Protein AF-A0AAJ7CFC0-F1 (afdb_monomer_lite)

Radius of gyration: 32.32 Å; chains: 1; bounding box: 73×57×79 Å

Sequence (98 aa):
MKCNTAMLVIVSLTTLAVLSGQALAMLPVQCNPGLLDDVPPRIRKVCAALSTIYELGTAMESYIDDKVPVLHENIPLPDSGVKRQDVDHIFLRFGRRR

Structure (mmCIF, N/CA/C/O backbone):
data_AF-A0AAJ7CFC0-F1
#
_entry.id   AF-A0AAJ7CFC0-F1
#
loop_
_atom_site.group_PDB
_atom_site.id
_atom_site.type_symbol
_atom_site.label_atom_id
_atom_site.label_alt_id
_atom_site.label_comp_id
_atom_site.label_asym_id
_atom_site.label_entity_id
_atom_site.label_seq_id
_atom_site.pdbx_PDB_ins_code
_atom_site.Cartn_x
_atom_site.Cartn_y
_atom_site.Cartn_z
_atom_site.occupancy
_atom_site.B_iso_or_equiv
_atom_site.auth_seq_id
_atom_site.auth_comp_id
_atom_site.auth_asym_id
_atom_site.auth_atom_id
_atom_site.pdbx_PDB_model_num
ATOM 1 N N . MET A 1 1 ? 11.238 30.253 37.006 1.00 58.47 1 MET A N 1
ATOM 2 C CA . MET A 1 1 ? 11.783 29.124 36.210 1.00 58.47 1 MET A CA 1
ATOM 3 C C . MET A 1 1 ? 10.828 27.931 36.089 1.00 58.47 1 MET A C 1
ATOM 5 O O . MET A 1 1 ? 10.764 27.369 35.010 1.00 58.47 1 MET A O 1
ATOM 9 N N . LYS A 1 2 ? 10.038 27.585 37.120 1.00 65.69 2 LYS A N 1
ATOM 10 C CA . LYS A 1 2 ? 9.099 26.435 37.130 1.00 65.69 2 LYS A CA 1
ATOM 11 C C . LYS A 1 2 ? 7.985 26.487 36.065 1.00 65.69 2 LYS A C 1
ATOM 13 O O . LYS A 1 2 ? 7.578 25.455 35.552 1.00 65.69 2 LYS A O 1
ATOM 18 N N . CYS A 1 3 ? 7.530 27.690 35.705 1.00 70.31 3 CYS A N 1
ATOM 19 C CA . CYS A 1 3 ? 6.505 27.876 34.671 1.00 70.31 3 CYS A CA 1
ATOM 20 C C . CYS A 1 3 ? 7.037 27.560 33.259 1.00 70.31 3 CYS A C 1
ATOM 22 O O . CYS A 1 3 ? 6.329 26.989 32.441 1.00 70.31 3 CYS A O 1
ATOM 24 N N . ASN A 1 4 ? 8.313 27.864 32.995 1.00 76.12 4 ASN A N 1
ATOM 25 C CA . ASN A 1 4 ? 8.928 27.627 31.687 1.00 76.12 4 ASN A CA 1
ATOM 26 C C . ASN A 1 4 ? 9.164 26.127 31.441 1.00 76.12 4 ASN A C 1
ATOM 28 O O . ASN A 1 4 ? 8.896 25.618 30.358 1.00 76.12 4 ASN A O 1
ATOM 32 N N . THR A 1 5 ? 9.585 25.392 32.476 1.00 82.38 5 THR A N 1
ATOM 33 C CA . THR A 1 5 ? 9.697 23.928 32.411 1.00 82.38 5 THR A CA 1
ATOM 34 C C . THR A 1 5 ? 8.340 23.247 32.258 1.00 82.38 5 THR A C 1
ATOM 36 O O . THR A 1 5 ? 8.234 22.315 31.470 1.00 82.38 5 THR A O 1
ATOM 39 N N . ALA A 1 6 ? 7.290 23.722 32.937 1.00 85.44 6 ALA A N 1
ATOM 40 C CA . ALA A 1 6 ? 5.939 23.184 32.762 1.00 85.44 6 ALA A CA 1
ATOM 41 C C . ALA A 1 6 ? 5.410 23.394 31.331 1.00 85.44 6 ALA A C 1
ATOM 43 O O . ALA A 1 6 ? 4.885 22.461 30.730 1.00 85.44 6 ALA A O 1
ATOM 44 N N . MET A 1 7 ? 5.617 24.584 30.756 1.00 86.62 7 MET A N 1
ATOM 45 C CA . MET A 1 7 ? 5.231 24.868 29.369 1.00 86.62 7 MET A CA 1
ATOM 46 C C . MET A 1 7 ? 5.979 23.979 28.368 1.00 86.62 7 MET A C 1
ATOM 48 O O . MET A 1 7 ? 5.359 23.425 27.465 1.00 86.62 7 MET A O 1
ATOM 52 N N . LEU A 1 8 ? 7.287 23.771 28.558 1.00 87.88 8 LEU A N 1
ATOM 53 C CA . LEU A 1 8 ? 8.088 22.883 27.706 1.00 87.88 8 LEU A CA 1
ATOM 54 C C . LEU A 1 8 ? 7.607 21.425 27.743 1.00 87.88 8 LEU A C 1
ATOM 56 O O . LEU A 1 8 ? 7.576 20.771 26.703 1.00 87.88 8 LEU A O 1
ATOM 60 N N . VAL A 1 9 ? 7.205 20.927 28.916 1.00 90.06 9 VAL A N 1
ATOM 61 C CA . VAL A 1 9 ? 6.689 19.556 29.079 1.00 90.06 9 VAL A CA 1
ATOM 62 C C . VAL A 1 9 ? 5.323 19.382 28.412 1.00 90.06 9 VAL A C 1
ATOM 64 O O . VAL A 1 9 ? 5.063 18.350 27.801 1.00 90.06 9 VAL A O 1
ATOM 67 N N . ILE A 1 10 ? 4.446 20.384 28.490 1.00 89.44 10 ILE A N 1
ATOM 68 C CA . ILE A 1 10 ? 3.132 20.318 27.835 1.00 89.44 10 ILE A CA 1
ATOM 69 C C . ILE A 1 10 ? 3.304 20.316 26.314 1.00 89.44 10 ILE A C 1
ATOM 71 O O . ILE A 1 10 ? 2.710 19.486 25.629 1.00 89.44 10 ILE A O 1
ATOM 75 N N . VAL A 1 11 ? 4.164 21.193 25.786 1.00 90.06 11 VAL A N 1
ATOM 76 C CA . VAL A 1 11 ? 4.449 21.247 24.347 1.00 90.06 11 VAL A CA 1
ATOM 77 C C . VAL A 1 11 ? 5.029 19.918 23.863 1.00 90.06 11 VAL A C 1
ATOM 79 O O . VAL A 1 11 ? 4.542 19.383 22.869 1.00 90.06 11 VAL A O 1
ATOM 82 N N . SER A 1 12 ? 5.990 19.328 24.582 1.00 86.00 12 SER A N 1
ATOM 83 C CA . SER A 1 12 ? 6.561 18.036 24.188 1.00 86.00 12 SER A CA 1
ATOM 84 C C . SER A 1 12 ? 5.547 16.888 24.243 1.00 86.00 12 SER A C 1
ATOM 86 O O . SER A 1 12 ? 5.513 16.071 23.326 1.00 86.00 12 SER A O 1
ATOM 88 N N . LEU A 1 13 ? 4.665 16.838 25.248 1.00 84.88 13 LEU A N 1
ATOM 89 C CA . LEU A 1 13 ? 3.598 15.831 25.293 1.00 84.88 13 LEU A CA 1
ATOM 90 C C . LEU A 1 13 ? 2.635 15.968 24.109 1.00 84.88 13 LEU A C 1
ATOM 92 O O . LEU A 1 13 ? 2.249 14.966 23.507 1.00 84.88 13 LEU A O 1
ATOM 96 N N . THR A 1 14 ? 2.252 17.199 23.762 1.00 82.50 14 THR A N 1
ATOM 97 C CA . THR A 1 14 ? 1.322 17.436 22.650 1.00 82.50 14 THR A CA 1
ATOM 98 C C . THR A 1 14 ? 1.929 17.066 21.300 1.00 82.50 14 THR A C 1
ATOM 100 O O . THR A 1 14 ? 1.241 16.461 20.481 1.00 82.50 14 THR A O 1
ATOM 103 N N . THR A 1 15 ? 3.216 17.341 21.066 1.00 81.25 15 THR A N 1
ATOM 104 C CA . THR A 1 15 ? 3.876 16.957 19.810 1.00 81.25 15 THR A CA 1
ATOM 105 C C . THR A 1 15 ? 4.004 15.441 19.682 1.00 81.25 15 THR A C 1
ATOM 107 O O . THR A 1 15 ? 3.691 14.904 18.623 1.00 81.25 15 THR A O 1
ATOM 110 N N . LEU A 1 16 ? 4.367 14.737 20.759 1.00 78.38 16 LEU A N 1
ATOM 111 C CA . LEU A 1 16 ? 4.408 13.269 20.801 1.00 78.38 16 LEU A CA 1
ATOM 112 C C . LEU A 1 16 ? 3.035 12.630 20.535 1.00 78.38 16 LEU A C 1
ATOM 114 O O . LEU A 1 16 ? 2.961 11.641 19.809 1.00 78.38 16 LEU A O 1
ATOM 118 N N . ALA A 1 17 ? 1.953 13.206 21.066 1.00 75.00 17 ALA A N 1
ATOM 119 C CA . ALA A 1 17 ? 0.589 12.733 20.819 1.00 75.00 17 ALA A CA 1
ATOM 120 C C . ALA A 1 17 ? 0.119 12.976 19.372 1.00 75.00 17 ALA A C 1
ATOM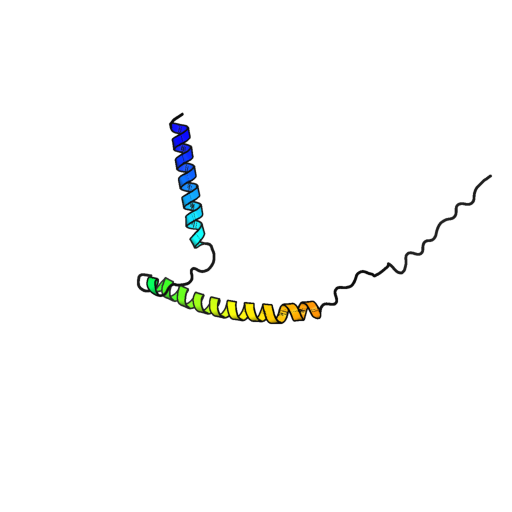 122 O O . ALA A 1 17 ? -0.572 12.144 18.788 1.00 75.00 17 ALA A O 1
ATOM 123 N N . VAL A 1 18 ? 0.508 14.102 18.766 1.00 73.38 18 VAL A N 1
ATOM 124 C CA . VAL A 1 18 ? 0.211 14.384 17.351 1.00 73.38 18 VAL A CA 1
ATOM 125 C C . VAL A 1 18 ? 0.999 13.444 16.435 1.00 73.38 18 VAL A C 1
ATOM 127 O O . VAL A 1 18 ? 0.434 12.901 15.488 1.00 73.38 18 VAL A O 1
ATOM 130 N N . LEU A 1 19 ? 2.274 13.194 16.741 1.00 65.81 19 LEU A N 1
ATOM 131 C CA . LEU A 1 19 ? 3.125 12.261 15.996 1.00 65.81 19 LEU A CA 1
ATOM 132 C C . LEU A 1 19 ? 2.619 10.813 16.093 1.00 65.81 19 LEU A C 1
ATOM 134 O O . LEU A 1 19 ? 2.628 10.102 15.092 1.00 65.81 19 LEU A O 1
ATOM 138 N N . SER A 1 20 ? 2.128 10.376 17.258 1.00 62.94 20 SER A N 1
ATOM 139 C CA . SER A 1 20 ? 1.553 9.033 17.411 1.00 62.94 20 SER A CA 1
ATOM 140 C C . SER A 1 20 ? 0.187 8.888 16.732 1.00 62.94 20 SER A C 1
ATOM 142 O O . SER A 1 20 ? -0.107 7.832 16.176 1.00 62.94 20 SER A O 1
ATOM 144 N N . GLY A 1 21 ? -0.625 9.951 16.694 1.00 57.50 21 GLY A N 1
ATOM 145 C CA . GLY A 1 21 ? -1.896 9.977 15.962 1.00 57.50 21 GLY A CA 1
ATOM 146 C C . GLY A 1 21 ? -1.735 9.922 14.438 1.00 57.50 21 GLY A C 1
ATOM 147 O O . GLY A 1 21 ? -2.596 9.381 13.746 1.00 57.50 21 GLY A O 1
ATOM 148 N N . GLN A 1 22 ? -0.613 10.414 13.905 1.00 50.94 22 GLN A N 1
ATOM 149 C CA . GLN A 1 22 ? -0.295 10.328 12.475 1.00 50.94 22 GLN A CA 1
ATOM 150 C C . GLN A 1 22 ? 0.111 8.921 12.014 1.00 50.94 22 GLN A C 1
ATOM 152 O O . GLN A 1 22 ? 0.096 8.660 10.813 1.00 50.94 22 GLN A O 1
ATOM 157 N N . ALA A 1 23 ? 0.367 7.980 12.929 1.00 49.53 23 ALA A N 1
ATOM 158 C CA . ALA A 1 23 ? 0.555 6.575 12.562 1.00 49.53 23 ALA A CA 1
ATOM 159 C C . ALA A 1 23 ? -0.719 5.948 11.957 1.00 49.53 23 ALA A C 1
ATOM 161 O O . ALA A 1 23 ? -0.627 4.979 11.212 1.00 49.53 23 ALA A O 1
ATOM 162 N N . LEU A 1 24 ? -1.901 6.525 12.214 1.00 52.28 24 LEU A N 1
ATOM 163 C CA . LEU A 1 24 ? -3.162 6.109 11.586 1.00 52.28 24 LEU A CA 1
ATOM 164 C C . LEU A 1 24 ? -3.384 6.725 10.192 1.00 52.28 24 LEU A C 1
ATOM 166 O O . LEU A 1 24 ? -4.340 6.358 9.513 1.00 52.28 24 LEU A O 1
ATOM 170 N N . ALA A 1 25 ? -2.522 7.653 9.764 1.00 45.59 25 ALA A N 1
ATOM 171 C CA . ALA A 1 25 ? -2.555 8.266 8.434 1.00 45.59 25 ALA A CA 1
ATOM 172 C C . ALA A 1 25 ? -1.539 7.638 7.457 1.00 45.59 25 ALA A C 1
ATOM 174 O O . ALA A 1 25 ? -1.445 8.064 6.306 1.00 45.59 25 ALA A O 1
ATOM 175 N N . MET A 1 26 ? -0.782 6.630 7.900 1.00 42.00 26 MET A N 1
ATOM 176 C CA . MET A 1 26 ? 0.277 5.989 7.126 1.00 42.00 26 MET A CA 1
ATOM 177 C C . MET A 1 26 ? -0.221 4.651 6.562 1.00 42.00 26 MET A C 1
ATOM 179 O O . MET A 1 26 ? -0.127 3.628 7.229 1.00 42.00 26 MET A O 1
ATOM 183 N N . LEU A 1 27 ? -0.712 4.676 5.316 1.00 47.12 27 LEU A N 1
ATOM 184 C CA . LEU A 1 27 ? -1.126 3.502 4.527 1.00 47.12 27 LEU A CA 1
ATOM 185 C C . LEU A 1 27 ? -2.287 2.676 5.135 1.00 47.12 27 LEU A C 1
ATOM 187 O O . LEU A 1 27 ? -2.608 2.814 6.314 1.00 47.12 27 LEU A O 1
ATOM 191 N N . PRO A 1 28 ? -3.019 1.876 4.329 1.00 52.34 28 PRO A N 1
ATOM 192 C CA . PRO A 1 28 ? -4.193 1.173 4.830 1.00 52.34 28 PRO A CA 1
ATOM 193 C C . PRO A 1 28 ? -3.774 0.250 5.974 1.00 52.34 28 PRO A C 1
ATOM 195 O O . PRO A 1 28 ? -2.989 -0.676 5.772 1.00 52.34 28 PRO A O 1
ATOM 198 N N . VAL A 1 29 ? -4.307 0.513 7.173 1.00 59.97 29 VAL A N 1
ATOM 199 C CA . VAL A 1 29 ? -4.304 -0.435 8.290 1.00 59.97 29 VAL A CA 1
ATOM 200 C C . VAL A 1 29 ? -4.733 -1.774 7.706 1.00 59.97 29 VAL A C 1
ATOM 202 O O . VAL A 1 29 ? -5.856 -1.909 7.213 1.00 59.97 29 VAL A O 1
ATOM 205 N N . GLN A 1 30 ? -3.817 -2.745 7.671 1.00 61.66 30 GLN A N 1
ATOM 206 C CA . GLN A 1 30 ? -4.201 -4.091 7.287 1.00 61.66 30 GLN A CA 1
ATOM 207 C C . GLN A 1 30 ? -5.285 -4.526 8.260 1.00 61.66 30 GLN A C 1
ATOM 209 O O . GLN A 1 30 ? -5.112 -4.481 9.481 1.00 61.66 30 GLN A O 1
ATOM 214 N N . CYS A 1 31 ? -6.443 -4.864 7.710 1.00 68.62 31 CYS A N 1
ATOM 215 C CA . CYS A 1 31 ? -7.597 -5.203 8.509 1.00 68.62 31 CYS A CA 1
ATOM 216 C C . CYS A 1 31 ? -7.354 -6.553 9.174 1.00 68.62 31 CYS A C 1
ATOM 218 O O . CYS A 1 31 ? -7.535 -7.603 8.567 1.00 68.62 31 CYS A O 1
ATOM 220 N N . ASN A 1 32 ? -6.891 -6.509 10.423 1.00 69.19 32 ASN A N 1
ATOM 221 C CA . ASN A 1 32 ? -6.634 -7.701 11.209 1.00 69.19 32 ASN A CA 1
ATOM 222 C C . ASN A 1 32 ? -7.978 -8.389 11.529 1.00 69.19 32 ASN A C 1
ATOM 224 O O . ASN A 1 32 ? -8.834 -7.761 12.164 1.00 69.19 32 ASN A O 1
ATOM 228 N N . PRO A 1 33 ? -8.181 -9.660 11.128 1.00 65.62 33 PRO A N 1
ATOM 229 C CA . PRO A 1 33 ? -9.428 -10.386 11.368 1.00 65.62 33 PRO A CA 1
ATOM 230 C C . PRO A 1 33 ? -9.796 -10.477 12.853 1.00 65.62 33 PRO A C 1
ATOM 232 O O . PRO A 1 33 ? -10.978 -10.477 13.172 1.00 65.62 33 PRO A O 1
ATOM 235 N N . GLY A 1 34 ? -8.816 -10.460 13.766 1.00 67.25 34 GLY A N 1
ATOM 236 C CA . GLY A 1 34 ? -9.069 -10.524 15.210 1.00 67.25 34 GLY A CA 1
ATOM 237 C C . GLY A 1 34 ? -9.707 -9.268 15.821 1.00 67.25 34 GLY A C 1
ATOM 238 O O . GLY A 1 34 ? -10.289 -9.357 16.894 1.00 67.25 34 GLY A O 1
ATOM 239 N N . LEU A 1 35 ? -9.625 -8.109 15.153 1.00 61.53 35 LEU A N 1
ATOM 240 C CA . LEU A 1 35 ? -10.221 -6.846 15.622 1.00 61.53 35 LEU A CA 1
ATOM 241 C C . LEU A 1 35 ? -11.509 -6.492 14.857 1.00 61.53 35 LEU A C 1
ATOM 243 O O . LEU A 1 35 ? -12.233 -5.578 15.234 1.00 61.53 35 LEU A O 1
ATOM 247 N N . LEU A 1 36 ? -11.817 -7.211 13.774 1.00 62.06 36 LEU A N 1
ATOM 248 C CA . LEU A 1 36 ? -12.971 -6.935 12.914 1.00 62.06 36 LEU A CA 1
ATOM 249 C C . LEU A 1 36 ? -14.322 -7.308 13.546 1.00 62.06 36 LEU A C 1
ATOM 251 O O . LEU A 1 36 ? -15.365 -6.841 13.069 1.00 62.06 36 LEU A O 1
ATOM 255 N N . ASP A 1 37 ? -14.313 -8.120 14.606 1.00 65.56 37 ASP A N 1
ATOM 256 C CA . ASP A 1 37 ? -15.522 -8.524 15.327 1.00 65.56 37 ASP A CA 1
ATOM 257 C C . ASP A 1 37 ? -16.022 -7.500 16.348 1.00 65.56 37 ASP A C 1
ATOM 259 O O . ASP A 1 37 ? -17.234 -7.348 16.484 1.00 65.56 37 ASP A O 1
ATOM 263 N N . ASP A 1 38 ? -15.131 -6.696 16.933 1.00 68.50 38 ASP A N 1
ATOM 264 C CA . ASP A 1 38 ? -15.493 -5.584 17.830 1.00 68.50 38 ASP A CA 1
ATOM 265 C C . ASP A 1 38 ? -15.786 -4.266 17.090 1.00 68.50 38 ASP A C 1
ATOM 267 O O . ASP A 1 38 ? -16.158 -3.249 17.682 1.00 68.50 38 ASP A O 1
ATOM 271 N N . VAL A 1 39 ? -15.608 -4.256 15.770 1.00 70.69 39 VAL A N 1
ATOM 272 C CA . VAL A 1 39 ? -15.629 -3.042 14.956 1.00 70.69 39 VAL A CA 1
ATOM 273 C C . VAL A 1 39 ? -16.982 -2.866 14.238 1.00 70.69 39 VAL A C 1
ATOM 275 O O . VAL A 1 39 ? -17.524 -3.825 13.679 1.00 70.69 39 VAL A O 1
ATOM 278 N N . PRO A 1 40 ? -17.538 -1.634 14.180 1.00 77.19 40 PRO A N 1
ATOM 279 C CA . PRO A 1 40 ? -18.823 -1.348 13.547 1.00 77.19 40 PRO A CA 1
ATOM 280 C C . PRO A 1 40 ? -18.973 -1.924 12.125 1.00 77.19 40 PRO A C 1
ATOM 282 O O . PRO A 1 40 ? -18.035 -1.863 11.322 1.00 77.19 40 PRO A O 1
ATOM 285 N N . PRO A 1 41 ? -20.185 -2.359 11.725 1.00 76.56 41 PRO A N 1
ATOM 286 C CA . PRO A 1 41 ? -20.422 -3.050 10.451 1.00 76.56 41 PRO A CA 1
ATOM 287 C C . PRO A 1 41 ? -20.050 -2.222 9.211 1.00 76.56 41 PRO A C 1
ATOM 289 O O . PRO A 1 41 ? -19.807 -2.774 8.139 1.00 76.56 41 PRO A O 1
ATOM 292 N N . ARG A 1 42 ? -19.985 -0.891 9.336 1.00 74.50 42 ARG A N 1
ATOM 293 C CA . ARG A 1 42 ? -19.522 0.004 8.265 1.00 74.50 42 ARG A CA 1
ATOM 294 C C . ARG A 1 42 ? -18.027 -0.155 7.987 1.00 74.50 42 ARG A C 1
ATOM 296 O O . ARG A 1 42 ? -17.638 -0.206 6.828 1.00 74.50 42 ARG A O 1
ATOM 303 N N . ILE A 1 43 ? -17.211 -0.284 9.029 1.00 77.19 43 ILE A N 1
ATOM 304 C CA . ILE A 1 43 ? -15.755 -0.413 8.902 1.00 77.19 43 ILE A CA 1
ATOM 305 C C . ILE A 1 43 ? -15.392 -1.814 8.396 1.00 77.19 43 ILE A C 1
ATOM 307 O O . ILE A 1 43 ? -14.496 -1.943 7.571 1.00 77.19 43 ILE A O 1
ATOM 311 N N . ARG A 1 44 ? -16.168 -2.846 8.757 1.00 77.88 44 ARG A N 1
ATOM 312 C CA . ARG A 1 44 ? -16.024 -4.200 8.191 1.00 77.88 44 ARG A CA 1
ATOM 313 C C . ARG A 1 44 ? -16.141 -4.212 6.661 1.00 77.88 44 ARG A C 1
ATOM 315 O O . ARG A 1 44 ? -15.344 -4.857 5.987 1.00 77.88 44 ARG A O 1
ATOM 322 N N . LYS A 1 45 ? -17.092 -3.450 6.104 1.00 80.44 45 LYS A N 1
ATOM 323 C CA . LYS A 1 45 ? -17.251 -3.299 4.645 1.00 80.44 45 LYS A CA 1
ATOM 324 C C . LYS A 1 45 ? -16.089 -2.544 4.005 1.00 80.44 45 LYS A C 1
ATOM 326 O O . LYS A 1 45 ? -15.641 -2.928 2.932 1.00 80.44 45 LYS A O 1
ATOM 331 N N . VAL A 1 46 ? -15.598 -1.495 4.663 1.00 83.44 46 VAL A N 1
ATOM 332 C CA . VAL A 1 46 ? -14.428 -0.741 4.189 1.00 83.44 46 VAL A CA 1
ATOM 333 C C . VAL A 1 46 ? -13.194 -1.639 4.171 1.00 83.44 46 VAL A C 1
ATOM 335 O O . VAL A 1 46 ? -12.484 -1.672 3.177 1.00 83.44 46 VAL A O 1
ATOM 338 N N . CYS A 1 47 ? -12.992 -2.441 5.213 1.00 81.12 47 CYS A N 1
ATOM 339 C CA . CYS A 1 47 ? -11.903 -3.405 5.291 1.00 81.12 47 CYS A CA 1
ATOM 340 C C . CYS A 1 47 ? -11.951 -4.475 4.201 1.00 81.12 47 CYS A C 1
ATOM 342 O O . CYS A 1 47 ? -10.929 -4.752 3.582 1.00 81.12 47 CYS A O 1
ATOM 344 N N . ALA A 1 48 ? -13.133 -5.027 3.925 1.00 81.31 48 ALA A N 1
ATOM 345 C CA . ALA A 1 48 ? -13.317 -5.972 2.827 1.00 81.31 48 ALA A CA 1
ATOM 346 C C . ALA A 1 48 ? -13.015 -5.336 1.457 1.00 81.31 48 ALA A C 1
ATOM 348 O O . ALA A 1 48 ? -12.444 -5.979 0.586 1.00 81.31 48 ALA A O 1
ATOM 349 N N . ALA A 1 49 ? -13.357 -4.061 1.257 1.00 82.88 49 ALA A N 1
ATOM 350 C CA . ALA A 1 49 ? -12.987 -3.351 0.034 1.00 82.88 49 ALA A CA 1
ATOM 351 C C . ALA A 1 49 ? -11.468 -3.105 -0.038 1.00 82.88 49 ALA A C 1
ATOM 353 O O . ALA A 1 49 ? -10.843 -3.360 -1.064 1.00 82.88 49 ALA A O 1
ATOM 354 N N . LEU A 1 50 ? -10.852 -2.661 1.058 1.00 83.00 50 LEU A N 1
ATOM 355 C CA . LEU A 1 50 ? -9.416 -2.385 1.112 1.00 83.00 50 LEU A CA 1
ATOM 356 C C . LEU A 1 50 ? -8.561 -3.642 0.913 1.00 83.00 50 LEU A C 1
ATOM 358 O O . LEU A 1 50 ? -7.521 -3.549 0.266 1.00 83.00 50 LEU A O 1
ATOM 362 N N . SER A 1 51 ? -8.996 -4.812 1.396 1.00 81.50 51 SER A N 1
ATOM 363 C CA . SER A 1 51 ? -8.271 -6.069 1.169 1.00 81.50 51 SER A CA 1
ATOM 364 C C . SER A 1 51 ? -8.205 -6.425 -0.316 1.00 81.50 51 SER A C 1
ATOM 366 O O . SER A 1 51 ? -7.135 -6.760 -0.814 1.00 81.50 51 SER A O 1
ATOM 368 N N . THR A 1 52 ? -9.310 -6.255 -1.050 1.00 82.81 52 THR A N 1
ATOM 369 C CA . THR A 1 52 ? -9.334 -6.505 -2.503 1.00 82.81 52 THR A CA 1
ATOM 370 C C . THR A 1 52 ? -8.435 -5.540 -3.278 1.00 82.81 52 THR A C 1
ATOM 372 O O . THR A 1 52 ? -7.785 -5.932 -4.244 1.00 82.81 52 THR A O 1
ATOM 375 N N . ILE A 1 53 ? -8.344 -4.281 -2.836 1.00 82.62 53 ILE A N 1
ATOM 376 C CA . ILE A 1 53 ? -7.459 -3.281 -3.450 1.00 82.62 53 ILE A CA 1
ATOM 377 C C . ILE A 1 53 ? -5.992 -3.642 -3.196 1.00 82.62 53 ILE A C 1
ATOM 379 O O . ILE A 1 53 ? -5.164 -3.485 -4.088 1.00 82.62 53 ILE A O 1
ATOM 383 N N . TYR A 1 54 ? -5.670 -4.142 -2.002 1.00 80.88 54 TYR A N 1
ATOM 384 C CA . TYR A 1 54 ? -4.316 -4.568 -1.662 1.00 80.88 54 TYR A CA 1
ATOM 385 C C . TYR A 1 54 ? -3.868 -5.782 -2.488 1.00 80.88 54 TYR A C 1
ATOM 387 O O . TYR A 1 54 ? -2.773 -5.763 -3.043 1.00 80.88 54 TYR A O 1
ATOM 395 N N . GLU A 1 55 ? -4.727 -6.794 -2.641 1.00 82.81 55 GLU A N 1
ATOM 396 C CA . GLU A 1 55 ? -4.457 -7.953 -3.508 1.00 82.81 55 GLU A CA 1
ATOM 397 C C . GLU A 1 55 ? -4.237 -7.551 -4.972 1.00 82.81 55 GLU A C 1
ATOM 399 O O . GLU A 1 55 ? -3.349 -8.076 -5.642 1.00 82.81 55 GLU A O 1
ATOM 404 N N . LEU A 1 56 ? -5.008 -6.583 -5.474 1.00 84.06 56 LEU A N 1
ATOM 405 C CA . LEU A 1 56 ? -4.796 -6.053 -6.818 1.00 84.06 56 LEU A CA 1
ATOM 406 C C . LEU A 1 56 ? -3.483 -5.259 -6.922 1.00 84.06 56 LEU A C 1
ATOM 408 O O . LEU A 1 56 ? -2.779 -5.360 -7.925 1.00 84.06 56 LEU A O 1
ATOM 412 N N . GLY A 1 57 ? -3.148 -4.475 -5.894 1.00 83.12 57 GLY A N 1
ATOM 413 C CA . GLY A 1 57 ? -1.928 -3.673 -5.842 1.00 83.12 57 GLY A CA 1
ATOM 414 C C . GLY A 1 57 ? -0.659 -4.520 -5.934 1.00 83.12 57 GLY A C 1
ATOM 415 O O . GLY A 1 57 ? 0.222 -4.195 -6.724 1.00 83.12 57 GLY A O 1
ATOM 416 N N . THR A 1 58 ? -0.595 -5.639 -5.211 1.00 82.38 58 THR A N 1
ATOM 417 C CA . THR A 1 58 ? 0.559 -6.558 -5.252 1.00 82.38 58 THR A CA 1
ATOM 418 C C . THR A 1 58 ? 0.689 -7.270 -6.603 1.00 82.38 58 THR A C 1
ATOM 420 O O . THR A 1 58 ? 1.792 -7.430 -7.132 1.00 82.38 58 THR A O 1
ATOM 423 N N . ALA A 1 59 ? -0.435 -7.640 -7.224 1.00 82.00 59 ALA A N 1
ATOM 424 C CA . ALA A 1 59 ? -0.439 -8.191 -8.578 1.00 82.00 59 ALA A CA 1
ATOM 425 C C . ALA A 1 59 ? 0.037 -7.159 -9.619 1.00 82.00 59 ALA A C 1
ATOM 427 O O . ALA A 1 59 ? 0.754 -7.496 -10.558 1.00 82.00 59 ALA A O 1
ATOM 428 N N . MET A 1 60 ? -0.315 -5.885 -9.439 1.00 83.50 60 MET A N 1
ATOM 429 C CA . MET A 1 60 ? 0.133 -4.810 -10.322 1.00 83.50 60 MET A CA 1
ATOM 430 C C . MET A 1 60 ? 1.615 -4.477 -10.120 1.00 83.50 60 MET A C 1
ATOM 432 O O . MET A 1 60 ? 2.325 -4.256 -11.096 1.00 83.50 60 MET A O 1
ATOM 436 N N . GLU A 1 61 ? 2.096 -4.481 -8.877 1.00 81.31 61 GLU A N 1
ATOM 437 C CA . GLU A 1 61 ? 3.506 -4.256 -8.548 1.00 81.31 61 GLU A CA 1
ATOM 438 C C . GLU A 1 61 ? 4.405 -5.328 -9.179 1.00 81.31 61 GLU A C 1
ATOM 440 O O . GLU A 1 61 ? 5.394 -4.991 -9.824 1.00 81.31 61 GLU A O 1
ATOM 445 N N . SER A 1 62 ? 4.002 -6.602 -9.119 1.00 82.44 62 SER A N 1
ATOM 446 C CA . SER A 1 62 ? 4.735 -7.685 -9.795 1.00 82.44 62 SER A CA 1
ATOM 447 C C . SER A 1 62 ? 4.711 -7.576 -11.326 1.00 82.44 62 SER A C 1
ATOM 449 O O . SER A 1 62 ? 5.708 -7.875 -11.979 1.00 82.44 62 SER A O 1
ATOM 451 N N . TYR A 1 63 ? 3.617 -7.090 -11.922 1.00 82.50 63 TYR A N 1
ATOM 452 C CA . TYR A 1 63 ? 3.572 -6.799 -13.358 1.00 82.50 63 TYR A CA 1
ATOM 453 C C . TYR A 1 63 ? 4.513 -5.650 -13.751 1.00 82.50 63 TYR A C 1
ATOM 455 O O . TYR A 1 63 ? 5.170 -5.714 -14.789 1.00 82.50 63 TYR A O 1
ATOM 463 N N . ILE A 1 64 ? 4.585 -4.591 -12.941 1.00 81.25 64 ILE A N 1
ATOM 464 C CA . ILE A 1 64 ? 5.491 -3.460 -13.176 1.00 81.25 64 ILE A CA 1
ATOM 465 C C . ILE A 1 64 ? 6.947 -3.929 -13.082 1.00 81.25 64 ILE A C 1
ATOM 467 O O . ILE A 1 64 ? 7.729 -3.611 -13.974 1.00 81.25 64 ILE A O 1
ATOM 471 N N . ASP A 1 65 ? 7.295 -4.719 -12.066 1.00 80.06 65 ASP A N 1
ATOM 472 C CA . ASP A 1 65 ? 8.650 -5.257 -11.898 1.00 80.06 65 ASP A CA 1
ATOM 473 C C . ASP A 1 65 ? 9.073 -6.172 -13.063 1.00 80.06 65 ASP A C 1
ATOM 475 O O . ASP A 1 65 ? 10.201 -6.083 -13.531 1.00 80.06 65 ASP A O 1
ATOM 479 N N . ASP A 1 66 ? 8.156 -6.968 -13.628 1.00 77.62 66 ASP A N 1
ATOM 480 C CA . ASP A 1 66 ? 8.429 -7.784 -14.826 1.00 77.62 66 ASP A CA 1
ATOM 481 C C . ASP A 1 66 ? 8.580 -6.937 -16.108 1.00 7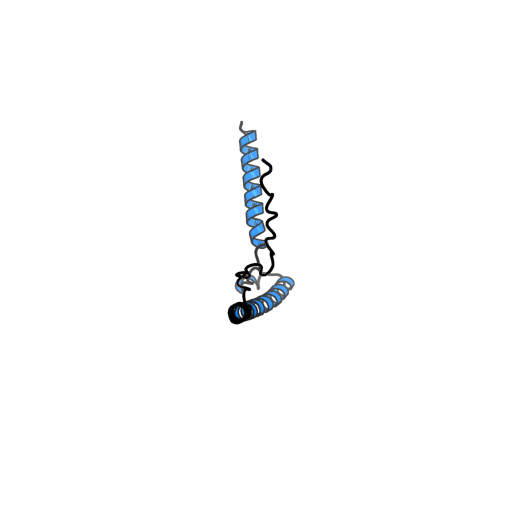7.62 66 ASP A C 1
ATOM 483 O O . ASP A 1 66 ? 9.399 -7.232 -16.981 1.00 77.62 66 ASP A O 1
ATOM 487 N N . LYS A 1 67 ? 7.788 -5.865 -16.264 1.00 71.81 67 LYS A N 1
ATOM 488 C CA . LYS A 1 67 ? 7.709 -5.098 -17.526 1.00 71.81 67 LYS A CA 1
ATOM 489 C C . LYS A 1 67 ? 8.622 -3.882 -17.610 1.00 71.81 67 LYS A C 1
ATOM 491 O O . LYS A 1 67 ? 9.001 -3.498 -18.717 1.00 71.81 67 LYS A O 1
ATOM 496 N N . VAL A 1 68 ? 8.975 -3.253 -16.496 1.00 65.75 68 VAL A N 1
ATOM 497 C CA . VAL A 1 68 ? 9.843 -2.064 -16.481 1.00 65.75 68 VAL A CA 1
ATOM 498 C C . VAL A 1 68 ? 11.281 -2.359 -16.937 1.00 65.75 68 VAL A C 1
ATOM 500 O O . VAL A 1 68 ? 11.799 -1.555 -17.717 1.00 65.75 68 VAL A O 1
ATOM 503 N N . PRO A 1 69 ? 11.920 -3.491 -16.577 1.00 60.66 69 PRO A N 1
ATOM 504 C CA . PRO A 1 69 ? 13.231 -3.857 -17.115 1.00 60.66 69 PRO A CA 1
ATOM 505 C C . PRO A 1 69 ? 13.198 -4.000 -18.640 1.00 60.66 69 PRO A C 1
ATOM 507 O O . PRO A 1 69 ? 14.070 -3.481 -19.334 1.00 60.66 69 PRO A O 1
ATOM 510 N N . VAL A 1 70 ? 12.129 -4.608 -19.170 1.00 58.66 70 VAL A N 1
ATOM 511 C CA . VAL A 1 70 ? 11.912 -4.771 -20.616 1.00 58.66 70 VAL A CA 1
ATOM 512 C C . VAL A 1 70 ? 11.717 -3.415 -21.299 1.00 58.66 70 VAL A C 1
ATOM 514 O O . VAL A 1 70 ? 12.214 -3.197 -22.401 1.00 58.66 70 VAL A O 1
ATOM 517 N N . LEU A 1 71 ? 11.032 -2.462 -20.661 1.00 56.81 71 LEU A N 1
ATOM 518 C CA . LEU A 1 71 ? 10.856 -1.121 -21.222 1.00 56.81 71 LEU A CA 1
ATOM 519 C C . LEU A 1 71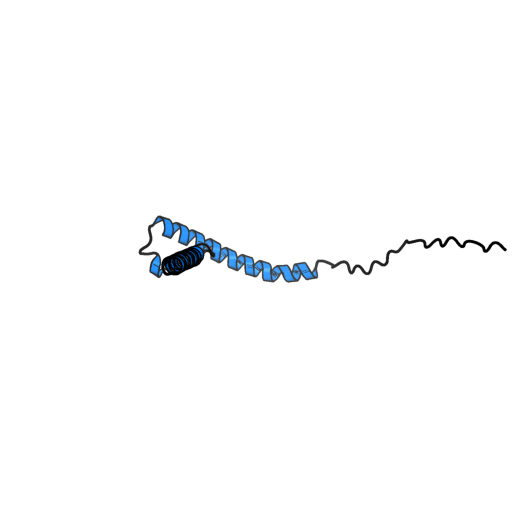 ? 12.178 -0.336 -21.266 1.00 56.81 71 LEU A C 1
ATOM 521 O O . LEU A 1 71 ? 12.423 0.392 -22.223 1.00 56.81 71 LEU A O 1
ATOM 525 N N . HIS A 1 72 ? 13.040 -0.506 -20.260 1.00 54.91 72 HIS A N 1
ATOM 526 C CA . HIS A 1 72 ? 14.332 0.178 -20.174 1.00 54.91 72 HIS A CA 1
ATOM 527 C C . HIS A 1 72 ? 15.369 -0.367 -21.173 1.00 54.91 72 HIS A C 1
ATOM 529 O O . HIS A 1 72 ? 16.269 0.366 -21.579 1.00 54.91 72 HIS A O 1
ATOM 535 N N . GLU A 1 73 ? 15.228 -1.624 -21.602 1.00 55.81 73 GLU A N 1
ATOM 536 C CA . GLU A 1 73 ? 16.049 -2.239 -22.656 1.00 55.81 73 GLU A CA 1
ATOM 537 C C . GLU A 1 73 ? 15.601 -1.811 -24.071 1.00 55.81 73 GLU A C 1
ATOM 539 O O . GLU A 1 73 ? 16.408 -1.747 -24.996 1.00 55.81 73 GLU A O 1
ATOM 544 N N . ASN A 1 74 ? 14.323 -1.444 -24.236 1.00 54.56 74 ASN A N 1
ATOM 545 C CA . ASN A 1 74 ? 13.733 -1.017 -25.512 1.00 54.56 74 ASN A CA 1
ATOM 546 C C . ASN A 1 74 ? 13.707 0.505 -25.729 1.00 54.56 74 ASN A C 1
ATOM 548 O O . ASN A 1 74 ? 13.252 0.959 -26.780 1.00 54.56 74 ASN A O 1
ATOM 552 N N . ILE A 1 75 ? 14.175 1.305 -24.769 1.00 55.03 75 ILE A N 1
ATOM 553 C CA . ILE A 1 75 ? 14.419 2.734 -24.973 1.00 55.03 75 ILE A CA 1
ATOM 554 C C . ILE A 1 75 ? 15.893 2.861 -25.349 1.00 55.03 75 ILE A C 1
ATOM 556 O O . ILE A 1 75 ? 16.747 2.724 -24.471 1.00 55.03 75 ILE A O 1
ATOM 560 N N . PRO A 1 76 ? 16.231 3.139 -26.623 1.00 54.78 76 PRO A N 1
ATOM 561 C CA . PRO A 1 76 ? 17.578 3.550 -26.953 1.00 54.78 76 PRO A CA 1
ATOM 562 C C . PRO A 1 76 ? 17.782 4.870 -26.217 1.00 54.78 76 PRO A C 1
ATOM 564 O O . PRO A 1 76 ? 17.242 5.901 -26.621 1.00 54.78 76 PRO A O 1
ATOM 567 N N . LEU A 1 77 ? 18.508 4.840 -25.099 1.00 58.78 77 LEU A N 1
ATOM 568 C CA . LEU A 1 77 ? 19.166 6.031 -24.588 1.00 58.78 77 LEU A CA 1
ATOM 569 C C . LEU A 1 77 ? 19.899 6.614 -25.798 1.00 58.78 77 LEU A C 1
ATOM 571 O O . LEU A 1 77 ? 20.741 5.911 -26.364 1.00 58.78 77 LEU A O 1
ATOM 575 N N . PRO A 1 78 ? 19.561 7.825 -26.280 1.00 58.06 78 PRO A N 1
ATOM 576 C CA . PRO A 1 78 ? 20.399 8.447 -27.274 1.00 58.06 78 PRO A CA 1
ATOM 577 C C . PRO A 1 78 ? 21.717 8.682 -26.552 1.00 58.06 78 PRO A C 1
ATOM 579 O O . PRO A 1 78 ? 21.821 9.592 -25.730 1.00 58.06 78 PRO A O 1
ATOM 582 N N . ASP A 1 79 ? 22.701 7.825 -26.820 1.00 56.16 79 ASP A N 1
ATOM 583 C CA . ASP A 1 79 ? 24.095 8.147 -26.603 1.00 56.16 79 ASP A CA 1
ATOM 584 C C . ASP A 1 79 ? 24.280 9.488 -27.301 1.00 56.16 79 ASP A C 1
ATOM 586 O O . ASP A 1 79 ? 24.399 9.585 -28.526 1.00 56.16 79 ASP A O 1
ATOM 590 N N . SER A 1 80 ? 24.232 10.566 -26.523 1.00 58.44 80 SER A N 1
ATOM 591 C CA . SER A 1 80 ? 24.488 11.918 -26.984 1.00 58.44 80 SER A CA 1
ATOM 592 C C . SER A 1 80 ? 25.997 12.071 -27.193 1.00 58.44 80 SER A C 1
ATOM 594 O O . SER A 1 80 ? 26.628 12.988 -26.684 1.00 58.44 80 SER A O 1
ATOM 596 N N . GLY A 1 81 ? 26.574 11.137 -27.949 1.00 58.44 81 GLY A N 1
ATOM 597 C CA . GLY A 1 81 ? 27.788 11.251 -28.735 1.00 58.44 81 GLY A CA 1
ATOM 598 C C . GLY A 1 81 ? 27.497 11.848 -30.113 1.00 58.44 81 GLY A C 1
ATOM 599 O O . GLY A 1 81 ? 28.281 11.665 -31.042 1.00 58.44 81 GLY A O 1
ATOM 600 N N . VAL A 1 82 ? 26.395 12.594 -30.263 1.00 56.41 82 VAL A N 1
ATOM 601 C CA . VAL A 1 82 ? 26.220 13.534 -31.371 1.00 56.41 82 VAL A CA 1
ATOM 602 C C . VAL A 1 82 ? 27.230 14.658 -31.152 1.00 56.41 82 VAL A C 1
ATOM 604 O O . VAL A 1 82 ? 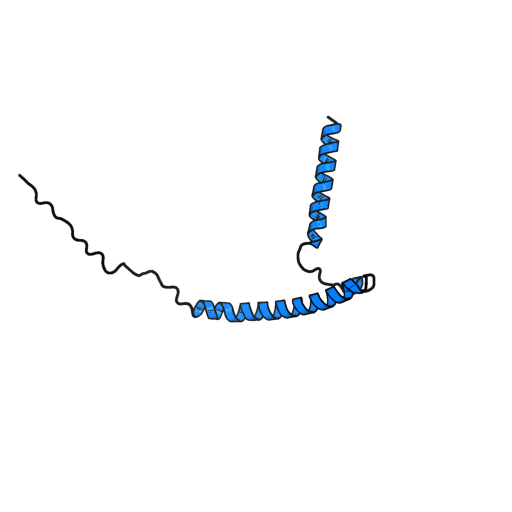26.931 15.706 -30.577 1.00 56.41 82 VAL A O 1
ATOM 607 N N . LYS A 1 83 ? 28.468 14.448 -31.620 1.00 58.88 83 LYS A N 1
ATOM 608 C CA . LYS A 1 83 ? 29.282 15.576 -32.071 1.00 58.88 83 LYS A CA 1
ATOM 609 C C . LYS A 1 83 ? 28.370 16.377 -32.985 1.00 58.88 83 LYS A C 1
ATOM 611 O O . LYS A 1 83 ? 27.836 15.815 -33.937 1.00 58.88 83 LYS A O 1
ATOM 616 N N . ARG A 1 84 ? 28.166 17.655 -32.670 1.00 56.53 84 ARG A N 1
ATOM 617 C CA . ARG A 1 84 ? 27.568 18.598 -33.610 1.00 56.53 84 ARG A CA 1
ATOM 618 C C . ARG A 1 84 ? 28.398 18.533 -34.891 1.00 56.53 84 ARG A C 1
ATOM 620 O O . ARG A 1 84 ? 29.497 19.075 -34.954 1.00 56.53 84 ARG A O 1
ATOM 627 N N . GLN A 1 85 ? 27.903 17.756 -35.841 1.00 60.00 85 GLN A N 1
ATOM 628 C CA . GLN A 1 85 ? 28.200 17.882 -37.249 1.00 60.00 85 GLN A CA 1
ATOM 629 C C . GLN A 1 85 ? 27.562 19.225 -37.619 1.00 60.00 85 GLN A C 1
ATOM 631 O O . GLN A 1 85 ? 26.422 19.470 -37.235 1.00 60.00 85 GLN A O 1
ATOM 636 N N . ASP A 1 86 ? 28.339 20.123 -38.214 1.00 60.72 86 ASP A N 1
ATOM 637 C CA . ASP A 1 86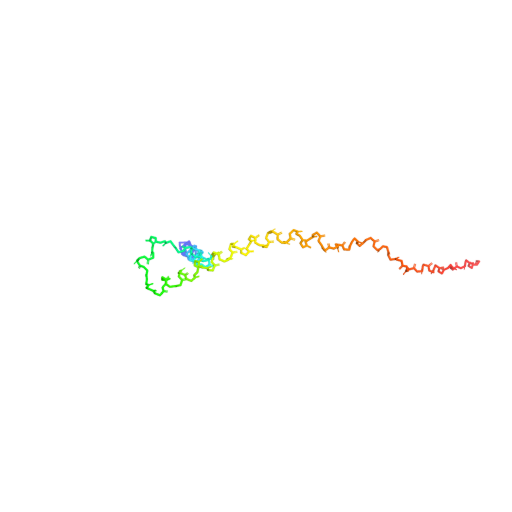 ? 27.940 21.485 -38.602 1.00 60.72 86 ASP A CA 1
ATOM 638 C C . ASP A 1 86 ? 28.102 22.552 -37.506 1.00 60.72 86 ASP A C 1
ATOM 640 O O . ASP A 1 86 ? 27.166 23.206 -37.046 1.00 60.72 86 ASP A O 1
ATOM 644 N N . VAL A 1 87 ? 29.354 22.811 -37.133 1.00 59.91 87 VAL A N 1
ATOM 645 C CA . VAL A 1 87 ? 29.756 24.200 -36.892 1.00 59.91 87 VAL A CA 1
ATOM 646 C C . VAL A 1 87 ? 30.903 24.483 -37.844 1.00 59.91 87 VAL A C 1
ATOM 648 O O . VAL A 1 87 ? 32.053 24.153 -37.560 1.00 59.91 87 VAL A O 1
ATOM 651 N N . ASP A 1 88 ? 30.581 25.063 -38.998 1.00 63.50 88 ASP A N 1
ATOM 652 C CA . ASP A 1 88 ? 31.572 25.613 -39.914 1.00 63.50 88 ASP A CA 1
ATOM 653 C C . ASP A 1 88 ? 32.394 26.660 -39.161 1.00 63.50 88 ASP A C 1
ATOM 655 O O . ASP A 1 88 ? 31.969 27.796 -38.932 1.00 63.50 88 ASP A O 1
ATOM 659 N N . HIS A 1 89 ? 33.583 26.272 -38.713 1.00 69.75 89 HIS A N 1
ATOM 660 C CA . HIS A 1 89 ? 34.512 27.192 -38.085 1.00 69.75 89 HIS A CA 1
ATOM 661 C C . HIS A 1 89 ? 35.140 28.079 -39.168 1.00 69.75 89 HIS A C 1
ATOM 663 O O . HIS A 1 89 ? 36.254 27.839 -39.631 1.00 69.75 89 HIS A O 1
ATOM 669 N N . ILE A 1 90 ? 34.427 29.126 -39.587 1.00 67.88 90 ILE A N 1
ATOM 670 C CA . ILE A 1 90 ? 34.993 30.181 -40.430 1.00 67.88 90 ILE A CA 1
ATOM 671 C C . ILE A 1 90 ? 35.836 31.083 -39.524 1.00 67.88 90 ILE A C 1
ATOM 673 O O . ILE A 1 90 ? 35.352 32.048 -38.934 1.00 67.88 90 ILE A O 1
ATOM 677 N N . PHE A 1 91 ? 37.122 30.768 -39.384 1.00 67.12 91 PHE A N 1
ATOM 678 C CA . PHE A 1 91 ? 38.056 31.672 -38.722 1.00 67.12 91 PHE A CA 1
ATOM 679 C C . PHE A 1 91 ? 38.341 32.862 -39.646 1.00 67.12 91 PHE A C 1
ATOM 681 O O . PHE A 1 91 ? 39.031 32.728 -40.659 1.00 67.12 91 PHE A O 1
ATOM 688 N N . LEU A 1 92 ? 37.842 34.048 -39.291 1.00 72.25 92 LEU A N 1
ATOM 689 C CA . LEU A 1 92 ? 38.279 35.298 -39.911 1.00 72.25 92 LEU A CA 1
ATOM 690 C C . LEU A 1 92 ? 39.761 35.517 -39.582 1.00 72.25 92 LEU A C 1
ATOM 692 O O . LEU A 1 92 ? 40.128 35.956 -38.491 1.00 72.25 92 LEU A O 1
ATOM 696 N N . ARG A 1 93 ? 40.635 35.200 -40.538 1.00 70.69 93 ARG A N 1
ATOM 697 C CA . ARG A 1 93 ? 42.059 35.514 -40.444 1.00 70.69 93 ARG A CA 1
ATOM 698 C C . ARG A 1 93 ? 42.253 37.001 -40.718 1.00 70.69 93 ARG A C 1
ATOM 700 O O . ARG A 1 93 ? 42.335 37.420 -41.870 1.00 70.69 93 ARG A O 1
ATOM 707 N N . PHE A 1 94 ? 42.383 37.799 -39.664 1.00 71.06 94 PHE A N 1
ATOM 708 C CA . PHE A 1 94 ? 42.827 39.180 -39.822 1.00 71.06 94 PHE A CA 1
ATOM 709 C C . PHE A 1 94 ? 44.298 39.207 -40.259 1.00 71.06 94 PHE A C 1
ATOM 711 O O . PHE A 1 94 ? 45.204 38.780 -39.542 1.00 71.06 94 PHE A O 1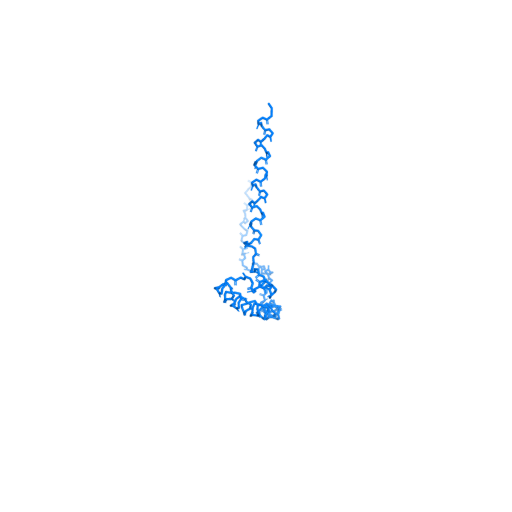
ATOM 718 N N . GLY A 1 95 ? 44.523 39.681 -41.486 1.00 70.69 95 GLY A N 1
ATOM 719 C CA . GLY A 1 95 ? 45.846 39.939 -42.035 1.00 70.69 95 GLY A CA 1
ATOM 720 C C . GLY A 1 95 ? 46.543 41.064 -41.272 1.00 70.69 95 GLY A C 1
ATOM 721 O O . GLY A 1 95 ? 46.005 42.161 -41.123 1.00 70.69 95 GLY A O 1
ATOM 722 N N . ARG A 1 96 ? 47.755 40.771 -40.801 1.00 67.94 96 ARG A N 1
ATOM 723 C CA . ARG A 1 96 ? 48.699 41.701 -40.174 1.00 67.94 96 ARG A CA 1
ATOM 724 C C . ARG A 1 96 ? 48.891 42.942 -41.054 1.00 67.94 96 ARG A C 1
ATOM 726 O O . ARG A 1 96 ? 49.375 42.824 -42.179 1.00 67.94 96 ARG A O 1
ATOM 733 N N . ARG A 1 97 ? 48.533 44.124 -40.543 1.00 69.06 97 ARG A N 1
ATOM 734 C CA . ARG A 1 97 ? 48.964 45.406 -41.123 1.00 69.06 97 ARG A CA 1
ATOM 735 C C . ARG A 1 97 ? 50.319 45.788 -40.515 1.00 69.06 97 ARG A C 1
ATOM 737 O O . ARG A 1 97 ? 50.566 45.461 -39.358 1.00 69.06 97 ARG A O 1
ATOM 744 N N . ARG A 1 98 ? 51.188 46.326 -41.378 1.00 70.06 98 ARG A N 1
ATOM 745 C CA . ARG A 1 98 ? 52.610 46.631 -41.142 1.00 70.06 98 ARG A CA 1
ATOM 746 C C . ARG A 1 98 ? 52.845 47.478 -39.903 1.00 70.06 98 ARG A C 1
ATOM 748 O O . ARG A 1 98 ? 52.041 48.409 -39.695 1.00 70.06 98 ARG A O 1
#

Foldseek 3Di:
DVVVVVVVVVVVVVVVVVVVVCVPVPDDPQPDPVCLVVDDPVVVVVNVVVVVVVVVVVVVVVVCVVCVVVVVVPDPPPPPPPPPPDDPPPDPDDDDDD

Secondary structure (DSSP, 8-state):
-HHHHHHHHHHHHHHHHHHHHGGGGSS-----TTTSSSS-HHHHHHHHHHHHHHHHHHHHHHHHHHHHHHHHHSS---------S---------PPP-

Organism: Cephus cinctus (NCBI:txid211228)

pLDDT: mean 70.08, std 11.8, range [42.0, 90.06]